Protein AF-A0A382ITK6-F1 (afdb_monomer_lite)

pLDDT: mean 79.11, std 18.31, range [26.72, 96.0]

Secondary structure (DSSP, 8-state):
----HHHHIIIIITSHHHHHHHHHHHHHHHTTTTS-TTEEEEETTS-TT---TTTEEEEEHHHHHHHHHHHHHHHHHHHHHHHSTT--HHHHHHHHHS-HHHHHHHHHHHHHHHTTS------------PPP-----HHHHHHHHHHHHHHH---HHHHHHTT--

Foldseek 3Di:
DDDDVVVCCVVPVVDPVNVLLVVLLVVLVVVQVVPDPQWDWAQQVPRSNPSDPVRTDTHGPVCRVCVVVVVVVVVVVVVVVVPDPPQDPVNVVVLVPDDPVVNVVVVVVVCVVVVPDDDPDPDDDDDDDDDDDDDDDVCVVVVVVLVVVLVPDPDVVVNVVSVPD

Structure (mmCIF, N/CA/C/O backbone):
data_AF-A0A382ITK6-F1
#
_entry.id   AF-A0A382ITK6-F1
#
loop_
_atom_site.group_PDB
_atom_site.id
_atom_site.type_symbol
_atom_site.label_atom_id
_atom_site.label_alt_id
_atom_site.label_comp_id
_atom_site.label_asym_id
_atom_site.label_entity_id
_atom_site.label_seq_id
_atom_site.pdbx_PDB_ins_code
_atom_site.Cartn_x
_atom_site.Cartn_y
_atom_site.Cartn_z
_atom_site.occupancy
_atom_site.B_iso_or_equiv
_atom_site.auth_seq_id
_atom_site.auth_comp_id
_atom_site.auth_asym_id
_atom_site.auth_atom_id
_atom_site.pdbx_PDB_model_num
ATOM 1 N N . MET A 1 1 ? 26.905 -8.222 14.485 1.00 74.38 1 MET A N 1
ATOM 2 C CA . MET A 1 1 ? 26.369 -9.425 13.810 1.00 74.38 1 MET A CA 1
ATOM 3 C C . MET A 1 1 ? 26.233 -9.120 12.322 1.00 74.38 1 MET A C 1
ATOM 5 O O . MET A 1 1 ? 25.494 -8.203 11.984 1.00 74.38 1 MET A O 1
ATOM 9 N N . SER A 1 2 ? 26.983 -9.790 11.443 1.00 83.31 2 SER A N 1
ATOM 10 C CA . SER A 1 2 ? 26.871 -9.597 9.988 1.00 83.31 2 SER A CA 1
ATOM 11 C C . SER A 1 2 ? 25.675 -10.377 9.429 1.00 83.31 2 SER A C 1
ATOM 13 O O . SER A 1 2 ? 25.319 -11.440 9.939 1.00 83.31 2 SER A O 1
ATOM 15 N N . ARG A 1 3 ? 25.021 -9.841 8.390 1.00 88.88 3 ARG A N 1
ATOM 16 C CA . ARG A 1 3 ? 23.942 -10.554 7.689 1.00 88.88 3 ARG A CA 1
ATOM 17 C C . ARG A 1 3 ? 24.534 -11.675 6.841 1.00 88.88 3 ARG A C 1
ATOM 19 O O . ARG A 1 3 ? 25.477 -11.446 6.087 1.00 88.88 3 ARG A O 1
ATOM 26 N N . ASN A 1 4 ? 23.971 -12.876 6.944 1.00 92.00 4 ASN A N 1
ATOM 27 C CA . ASN A 1 4 ? 24.377 -14.013 6.123 1.00 92.00 4 ASN A CA 1
ATOM 28 C C . ASN A 1 4 ? 23.465 -14.116 4.892 1.00 92.00 4 ASN A C 1
ATOM 30 O O . ASN A 1 4 ? 22.444 -14.806 4.911 1.00 92.00 4 ASN A O 1
ATOM 34 N N . TYR A 1 5 ? 23.862 -13.441 3.812 1.00 89.94 5 TYR A N 1
ATOM 35 C CA . TYR A 1 5 ? 23.094 -13.378 2.564 1.00 89.94 5 TYR A CA 1
ATOM 36 C C . TYR A 1 5 ? 22.829 -14.746 1.926 1.00 89.94 5 TYR A C 1
ATOM 38 O O . TYR A 1 5 ? 21.767 -14.948 1.339 1.00 89.94 5 TYR A O 1
ATOM 46 N N . LYS A 1 6 ? 23.758 -15.704 2.059 1.00 92.50 6 LYS A N 1
ATOM 47 C CA . LYS A 1 6 ? 23.580 -17.062 1.523 1.00 92.50 6 LYS A CA 1
ATOM 48 C C . LYS A 1 6 ? 22.414 -17.762 2.219 1.00 92.50 6 LYS A C 1
ATOM 50 O O . LYS A 1 6 ? 21.499 -18.248 1.557 1.00 92.50 6 LYS A O 1
ATOM 55 N N . LYS A 1 7 ? 22.392 -17.704 3.553 1.00 92.56 7 LYS A N 1
ATOM 56 C CA . LYS A 1 7 ? 21.304 -18.260 4.365 1.00 92.56 7 LYS A CA 1
ATOM 57 C C . LYS A 1 7 ? 19.970 -17.556 4.095 1.00 92.56 7 LYS A C 1
ATOM 59 O O . LYS A 1 7 ? 18.943 -18.220 3.991 1.00 92.56 7 LYS A O 1
ATOM 64 N N . GLU A 1 8 ? 19.952 -16.231 3.953 1.00 89.50 8 GLU A N 1
ATOM 65 C CA . GLU A 1 8 ? 18.730 -15.478 3.607 1.00 89.50 8 GLU A CA 1
ATOM 66 C C . GLU A 1 8 ? 18.191 -15.861 2.224 1.00 89.50 8 GLU A C 1
ATOM 68 O O . GLU A 1 8 ? 16.982 -16.019 2.031 1.00 89.50 8 GLU A O 1
ATOM 73 N N . TYR A 1 9 ? 19.085 -16.064 1.255 1.00 91.50 9 TYR A N 1
ATOM 74 C CA . TYR A 1 9 ? 18.681 -16.514 -0.063 1.00 91.50 9 TYR A CA 1
ATOM 75 C C . TYR A 1 9 ? 18.069 -17.914 -0.009 1.00 91.50 9 TYR A C 1
ATOM 77 O O . TYR A 1 9 ? 16.961 -18.106 -0.501 1.00 91.50 9 TYR A O 1
ATOM 85 N N . GLU A 1 10 ? 18.743 -18.866 0.634 1.00 92.06 10 GLU A N 1
ATOM 86 C CA . GLU A 1 10 ? 18.278 -20.249 0.780 1.00 92.06 10 GLU A CA 1
ATOM 87 C C . GLU A 1 10 ? 16.942 -20.347 1.527 1.00 92.06 10 GLU A C 1
ATOM 89 O O . GLU A 1 10 ? 16.086 -21.140 1.144 1.00 92.06 10 GLU A O 1
ATOM 94 N N . THR A 1 11 ? 16.729 -19.520 2.551 1.00 93.12 11 THR A N 1
ATOM 95 C CA . THR A 1 11 ? 15.528 -19.577 3.402 1.00 93.12 11 THR A CA 1
ATOM 96 C C . THR A 1 11 ? 14.348 -18.755 2.884 1.00 93.12 11 THR A C 1
ATOM 98 O O . THR A 1 11 ? 13.193 -19.122 3.121 1.00 93.12 11 THR A O 1
ATOM 101 N N . TYR A 1 12 ? 14.599 -17.641 2.193 1.00 91.31 12 TYR A N 1
ATOM 102 C CA . TYR A 1 12 ? 13.553 -16.715 1.762 1.00 91.31 12 TYR A CA 1
ATOM 103 C C . TYR A 1 12 ? 13.526 -16.534 0.244 1.00 91.31 12 TYR A C 1
ATOM 105 O O . TYR A 1 12 ? 12.504 -16.802 -0.382 1.00 91.31 12 TYR A O 1
ATOM 113 N N . HIS A 1 13 ? 14.620 -16.102 -0.387 1.00 89.56 13 HIS A N 1
ATOM 114 C CA . HIS A 1 13 ? 14.581 -15.710 -1.805 1.00 89.56 13 HIS A CA 1
ATOM 115 C C . HIS A 1 13 ? 14.510 -16.865 -2.810 1.00 89.56 13 HIS A C 1
ATOM 117 O O . HIS A 1 13 ? 14.047 -16.644 -3.934 1.00 89.56 13 HIS A O 1
ATOM 123 N N . SER A 1 14 ? 14.962 -18.055 -2.422 1.00 92.38 14 SER A N 1
ATOM 124 C CA . SER A 1 14 ? 14.951 -19.286 -3.216 1.00 92.38 14 SER A CA 1
ATOM 125 C C . SER A 1 14 ? 13.539 -19.863 -3.373 1.00 92.38 14 SER A C 1
ATOM 127 O O . SER A 1 14 ? 13.284 -20.568 -4.355 1.00 92.38 14 SER A O 1
ATOM 129 N N . LYS A 1 15 ? 12.624 -19.534 -2.445 1.00 95.75 15 LYS A N 1
ATOM 130 C CA . LYS A 1 15 ? 11.255 -20.056 -2.402 1.00 95.75 15 LYS A CA 1
ATOM 131 C C . LYS A 1 15 ? 10.525 -19.769 -3.721 1.00 95.75 15 LYS A C 1
ATOM 133 O O . LYS A 1 15 ? 10.563 -18.629 -4.200 1.00 95.75 15 LYS A O 1
ATOM 138 N N . PRO A 1 16 ? 9.818 -20.756 -4.299 1.00 94.75 16 PRO A N 1
ATOM 139 C CA . PRO A 1 16 ? 9.157 -20.600 -5.596 1.00 94.75 16 PRO A CA 1
ATOM 140 C C . PRO A 1 16 ? 8.135 -19.457 -5.583 1.00 94.75 16 PRO A C 1
ATOM 142 O O . PRO A 1 16 ? 8.127 -18.621 -6.482 1.00 94.75 16 PRO A O 1
ATOM 145 N N . GLU A 1 17 ? 7.362 -19.327 -4.505 1.00 93.31 17 GLU A N 1
ATOM 146 C CA . GLU A 1 17 ? 6.402 -18.234 -4.319 1.00 93.31 17 GLU A CA 1
ATOM 147 C C . GLU A 1 17 ? 7.068 -16.847 -4.35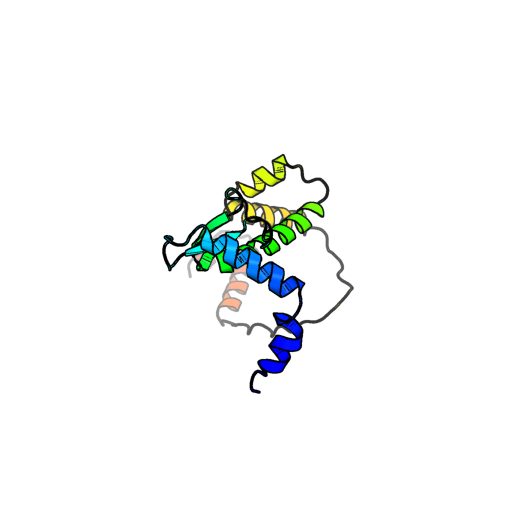4 1.00 93.31 17 GLU A C 1
ATOM 149 O O . GLU A 1 17 ? 6.557 -15.908 -4.967 1.00 93.31 17 GLU A O 1
ATOM 154 N N . GLN A 1 18 ? 8.252 -16.708 -3.750 1.00 94.88 18 GLN A N 1
ATOM 155 C CA . GLN A 1 18 ? 9.004 -15.451 -3.747 1.00 94.88 18 GLN A CA 1
ATOM 156 C C . GLN A 1 18 ? 9.549 -15.114 -5.136 1.00 94.88 18 GLN A C 1
ATOM 158 O O . GLN A 1 18 ? 9.570 -13.943 -5.526 1.00 94.88 18 GLN A O 1
ATOM 163 N N . LYS A 1 19 ? 9.948 -16.128 -5.913 1.00 94.12 19 LYS A N 1
ATOM 164 C CA . LYS A 1 19 ? 10.327 -15.955 -7.321 1.00 94.12 19 LYS A CA 1
ATOM 165 C C . LYS A 1 19 ? 9.140 -15.475 -8.156 1.00 94.12 19 LYS A C 1
ATOM 167 O O . LYS A 1 19 ? 9.293 -14.484 -8.866 1.00 94.12 19 LYS A O 1
ATOM 172 N N . ILE A 1 20 ? 7.962 -16.083 -7.996 1.00 95.44 20 ILE A N 1
ATOM 173 C CA . ILE A 1 20 ? 6.727 -15.681 -8.692 1.00 95.44 20 ILE A CA 1
ATOM 174 C C . ILE A 1 20 ? 6.348 -14.239 -8.331 1.00 95.44 20 ILE A C 1
ATOM 176 O O . ILE A 1 20 ? 6.172 -13.404 -9.216 1.00 95.44 20 ILE A O 1
ATOM 180 N N . ARG A 1 21 ? 6.315 -13.890 -7.038 1.00 95.50 21 ARG A N 1
ATOM 181 C CA . ARG A 1 21 ? 6.030 -12.515 -6.592 1.00 95.50 21 ARG A CA 1
ATOM 182 C C . ARG A 1 21 ? 7.046 -11.499 -7.111 1.00 95.50 21 ARG A C 1
ATOM 184 O O . ARG A 1 21 ? 6.679 -10.378 -7.458 1.00 95.50 21 ARG A O 1
ATOM 191 N N . ARG A 1 22 ? 8.335 -11.851 -7.155 1.00 95.12 22 ARG A N 1
ATOM 192 C CA . ARG A 1 22 ? 9.379 -10.987 -7.729 1.00 95.12 22 ARG A CA 1
ATOM 193 C C . ARG A 1 22 ? 9.164 -10.790 -9.229 1.00 95.12 22 ARG A C 1
ATOM 195 O O . ARG A 1 22 ? 9.219 -9.651 -9.682 1.00 95.12 22 ARG A O 1
ATOM 202 N N . ALA A 1 23 ? 8.887 -11.862 -9.967 1.00 95.69 23 ALA A N 1
ATOM 203 C CA . ALA A 1 23 ? 8.594 -11.797 -11.394 1.00 95.69 23 ALA A CA 1
ATOM 204 C C . ALA A 1 23 ? 7.370 -10.912 -11.671 1.00 95.69 23 ALA A C 1
ATOM 206 O O . ALA A 1 23 ? 7.442 -10.022 -12.515 1.00 95.69 23 ALA A O 1
ATOM 207 N N . ALA A 1 24 ? 6.296 -11.065 -10.894 1.00 96.00 24 ALA A N 1
ATOM 208 C CA . ALA A 1 24 ? 5.092 -10.254 -11.033 1.00 96.00 24 ALA A CA 1
ATOM 209 C C . ALA A 1 24 ? 5.347 -8.762 -10.744 1.00 96.00 24 ALA A C 1
ATOM 211 O O . ALA A 1 24 ? 4.947 -7.914 -11.540 1.00 96.00 24 ALA A O 1
ATOM 212 N N . ARG A 1 25 ? 6.105 -8.418 -9.690 1.00 95.06 25 ARG A N 1
ATOM 213 C CA . ARG A 1 25 ? 6.512 -7.019 -9.436 1.00 95.06 25 ARG A CA 1
ATOM 214 C C . ARG A 1 25 ? 7.382 -6.446 -10.554 1.00 95.06 25 ARG A C 1
ATOM 216 O O . ARG A 1 25 ? 7.220 -5.283 -10.916 1.00 95.06 25 ARG A O 1
ATOM 223 N N . ASN A 1 26 ? 8.296 -7.241 -11.106 1.00 94.94 26 ASN A N 1
ATOM 224 C CA . ASN A 1 26 ? 9.132 -6.813 -12.225 1.00 94.94 26 ASN A CA 1
ATOM 225 C C . ASN A 1 26 ? 8.295 -6.591 -13.490 1.00 94.94 26 ASN A C 1
ATOM 227 O O . ASN A 1 26 ? 8.500 -5.596 -14.178 1.00 94.94 26 ASN A O 1
ATOM 231 N N . ALA A 1 27 ? 7.308 -7.451 -13.753 1.00 95.38 27 ALA A N 1
ATOM 232 C CA . ALA A 1 27 ? 6.358 -7.269 -14.845 1.00 95.38 27 ALA A CA 1
ATOM 233 C C . ALA A 1 27 ? 5.521 -5.991 -14.669 1.00 95.38 27 ALA A C 1
ATOM 235 O O . ALA A 1 27 ? 5.322 -5.261 -15.635 1.00 95.38 27 ALA A O 1
ATOM 236 N N . ALA A 1 28 ? 5.085 -5.672 -13.444 1.00 94.69 28 ALA A N 1
ATOM 237 C CA . ALA A 1 28 ? 4.402 -4.412 -13.145 1.00 94.69 28 ALA A CA 1
ATOM 238 C C . ALA A 1 28 ? 5.296 -3.197 -13.439 1.00 94.69 28 ALA A C 1
ATOM 240 O O . ALA A 1 28 ? 4.882 -2.289 -14.153 1.00 94.69 28 ALA A O 1
ATOM 241 N N . ARG A 1 29 ? 6.546 -3.204 -12.953 1.00 93.62 29 ARG A N 1
ATOM 242 C CA . ARG A 1 29 ? 7.533 -2.139 -13.216 1.00 93.62 29 ARG A CA 1
ATOM 243 C C . ARG A 1 29 ? 7.847 -1.982 -14.698 1.00 93.62 29 ARG A C 1
ATOM 245 O O . ARG A 1 29 ? 7.962 -0.864 -15.180 1.00 93.62 29 ARG A O 1
ATOM 252 N N . ALA A 1 30 ? 7.908 -3.087 -15.435 1.00 94.19 30 ALA A N 1
ATOM 253 C CA . ALA A 1 30 ? 8.139 -3.073 -16.872 1.00 94.19 30 ALA A CA 1
ATOM 254 C C . ALA A 1 30 ? 7.015 -2.387 -17.673 1.00 94.19 30 ALA A C 1
ATOM 256 O O . ALA A 1 30 ? 7.262 -1.986 -18.807 1.00 94.19 30 ALA A O 1
ATOM 257 N N . LYS A 1 31 ? 5.806 -2.225 -17.113 1.00 92.50 31 LYS A N 1
ATOM 258 C CA . LYS A 1 31 ? 4.725 -1.435 -17.735 1.00 92.50 31 LYS A CA 1
ATOM 259 C C . LYS A 1 31 ? 4.926 0.078 -17.589 1.00 92.50 31 LYS A C 1
ATOM 261 O O . LYS A 1 31 ? 4.273 0.833 -18.297 1.00 92.50 31 LYS A O 1
ATOM 266 N N . PHE A 1 32 ? 5.814 0.506 -16.692 1.00 91.31 32 PHE A N 1
ATOM 267 C CA . PHE A 1 32 ? 6.085 1.904 -16.352 1.00 91.31 32 PHE A CA 1
ATOM 268 C C . PHE A 1 32 ? 7.570 2.250 -16.544 1.00 91.31 32 PHE A C 1
ATOM 270 O O . PHE A 1 32 ? 8.150 2.962 -15.731 1.00 91.31 32 PHE A O 1
ATOM 277 N N . LYS A 1 33 ? 8.207 1.713 -17.594 1.00 87.88 33 LYS A N 1
ATOM 278 C CA . LYS A 1 33 ? 9.645 1.916 -17.859 1.00 87.88 33 LYS A CA 1
ATOM 279 C C . LYS A 1 33 ? 10.028 3.388 -18.008 1.00 87.88 33 LYS A C 1
ATOM 281 O O . LYS A 1 33 ? 11.086 3.770 -17.529 1.00 87.88 33 LYS A O 1
ATOM 286 N N . ASP A 1 34 ? 9.144 4.185 -18.603 1.00 89.81 34 ASP A N 1
ATOM 287 C CA . ASP A 1 34 ? 9.376 5.609 -18.884 1.00 89.81 34 ASP A CA 1
ATOM 288 C C . ASP A 1 34 ? 8.888 6.526 -17.751 1.00 89.81 34 ASP A C 1
ATOM 290 O O . ASP A 1 34 ? 8.750 7.737 -17.919 1.00 89.81 34 ASP A O 1
ATOM 294 N N . ALA A 1 35 ? 8.549 5.953 -16.594 1.00 86.44 35 ALA A N 1
ATOM 295 C CA . ALA A 1 35 ? 8.039 6.717 -15.472 1.00 86.44 35 ALA A CA 1
ATOM 296 C C . ALA A 1 35 ? 9.148 7.447 -14.704 1.00 86.44 35 ALA A C 1
ATOM 298 O O . ALA A 1 35 ? 10.309 7.046 -14.700 1.00 86.44 35 ALA A O 1
ATOM 299 N N . ASP A 1 36 ? 8.745 8.507 -14.002 1.00 89.25 36 ASP A N 1
ATOM 300 C CA . ASP A 1 36 ? 9.607 9.286 -13.113 1.00 89.25 36 ASP A CA 1
ATOM 301 C C . ASP A 1 36 ? 10.346 8.376 -12.105 1.00 89.25 36 ASP A C 1
ATOM 303 O O . ASP A 1 36 ? 9.680 7.668 -11.339 1.00 89.25 36 ASP A O 1
ATOM 307 N N . PRO A 1 37 ? 11.693 8.420 -12.049 1.00 87.88 37 PRO A N 1
ATOM 308 C CA . PRO A 1 37 ? 12.500 7.637 -11.110 1.00 87.88 37 PRO A CA 1
ATOM 309 C C . PRO A 1 37 ? 12.143 7.847 -9.633 1.00 87.88 37 PRO A C 1
ATOM 311 O O . PRO A 1 37 ? 12.434 6.989 -8.800 1.00 87.88 37 PRO A O 1
ATOM 314 N N . ASN A 1 38 ? 11.516 8.977 -9.290 1.00 90.44 38 ASN A N 1
ATOM 315 C CA . ASN A 1 38 ? 11.117 9.302 -7.918 1.00 90.44 38 ASN A CA 1
ATOM 316 C C . ASN A 1 38 ? 9.772 8.680 -7.504 1.00 90.44 38 ASN A C 1
ATOM 318 O O . ASN A 1 38 ? 9.332 8.839 -6.356 1.00 90.44 38 ASN A O 1
ATOM 322 N N . LYS A 1 39 ? 9.089 7.993 -8.427 1.00 92.81 39 LYS A N 1
ATOM 323 C CA . LYS A 1 39 ? 7.791 7.361 -8.191 1.00 92.81 39 LYS A CA 1
ATOM 324 C C . LYS A 1 39 ? 7.918 5.844 -8.171 1.00 92.81 39 LYS A C 1
ATOM 326 O O . LYS A 1 39 ? 8.634 5.235 -8.957 1.00 92.81 39 LYS A O 1
ATOM 331 N N . ASP A 1 40 ? 7.149 5.230 -7.283 1.00 93.38 40 ASP A N 1
ATOM 332 C CA . ASP A 1 40 ? 7.029 3.785 -7.182 1.00 93.38 40 ASP A CA 1
ATOM 333 C C . ASP A 1 40 ? 5.757 3.302 -7.886 1.00 93.38 40 ASP A C 1
ATOM 335 O O . ASP A 1 40 ? 4.712 3.961 -7.868 1.00 93.38 40 ASP A O 1
ATOM 339 N N . VAL A 1 41 ? 5.829 2.091 -8.442 1.00 93.88 41 VAL A N 1
ATOM 340 C CA . VAL A 1 41 ? 4.642 1.343 -8.869 1.00 93.88 41 VAL A CA 1
ATOM 341 C C . VAL A 1 41 ? 3.934 0.800 -7.630 1.00 93.88 41 VAL A C 1
ATOM 343 O O . VAL A 1 41 ? 4.499 -0.005 -6.887 1.00 93.88 41 VAL A O 1
ATOM 346 N N . HIS A 1 42 ? 2.700 1.248 -7.426 1.00 94.94 42 HIS A N 1
ATOM 347 C CA . HIS A 1 42 ? 1.844 0.909 -6.300 1.00 94.94 42 HIS A CA 1
ATOM 348 C C . HIS A 1 42 ? 0.691 -0.003 -6.738 1.00 94.94 42 HIS A C 1
ATOM 350 O O . HIS A 1 42 ? -0.027 0.308 -7.693 1.00 94.94 42 HIS A O 1
ATOM 356 N N . HIS A 1 43 ? 0.503 -1.103 -6.008 1.00 94.81 43 HIS A N 1
ATOM 357 C CA . HIS A 1 43 ? -0.622 -2.031 -6.142 1.00 94.81 43 HIS A CA 1
ATOM 358 C C . HIS A 1 43 ? -1.714 -1.649 -5.138 1.00 94.81 43 HIS A C 1
ATOM 360 O O . HIS A 1 43 ? -1.529 -1.843 -3.937 1.00 94.81 43 HIS A O 1
ATOM 366 N N . LYS A 1 44 ? -2.858 -1.138 -5.613 1.00 91.69 44 LYS A N 1
ATOM 367 C CA . LYS A 1 44 ? -3.951 -0.656 -4.742 1.00 91.69 44 LYS A CA 1
ATOM 368 C C . LYS A 1 44 ? -4.550 -1.756 -3.864 1.00 91.69 44 LYS A C 1
ATOM 370 O O . LYS A 1 44 ? -5.051 -1.484 -2.776 1.00 91.69 44 LYS A O 1
ATOM 375 N N . ASP A 1 45 ? -4.511 -3.003 -4.313 1.00 91.50 45 ASP A N 1
ATOM 376 C CA . ASP A 1 45 ? -5.000 -4.167 -3.571 1.00 91.50 45 ASP A CA 1
ATOM 377 C C . ASP A 1 45 ? -3.936 -4.835 -2.680 1.00 91.50 45 ASP A C 1
ATOM 379 O O . ASP A 1 45 ? -4.249 -5.787 -1.968 1.00 91.50 45 ASP A O 1
ATOM 383 N N . ASN A 1 46 ? -2.696 -4.329 -2.680 1.00 89.75 46 ASN A N 1
ATOM 384 C CA . ASN A 1 46 ? -1.542 -4.916 -1.993 1.00 89.75 46 ASN A CA 1
ATOM 385 C C . ASN A 1 46 ? -1.209 -6.357 -2.448 1.00 89.75 46 ASN A C 1
ATOM 387 O O . ASN A 1 46 ? -0.533 -7.108 -1.739 1.00 89.75 46 ASN A O 1
ATOM 391 N N . ASN A 1 47 ? -1.661 -6.756 -3.643 1.00 93.00 47 ASN A N 1
ATOM 392 C CA . ASN A 1 47 ? -1.342 -8.047 -4.234 1.00 93.00 47 ASN A CA 1
ATOM 393 C C . ASN A 1 47 ? -0.357 -7.879 -5.402 1.00 93.00 47 ASN A C 1
ATOM 395 O O . ASN A 1 47 ? -0.756 -7.460 -6.489 1.00 93.00 47 ASN A O 1
ATOM 399 N N . PRO A 1 48 ? 0.915 -8.294 -5.254 1.00 93.00 48 PRO A N 1
ATOM 400 C CA . PRO A 1 48 ? 1.901 -8.168 -6.325 1.00 93.00 48 PRO A CA 1
ATOM 401 C C . PRO A 1 48 ? 1.589 -9.018 -7.565 1.00 93.00 48 PRO A C 1
ATOM 403 O O . PRO A 1 48 ? 2.240 -8.826 -8.588 1.00 93.00 48 PRO A O 1
ATOM 406 N N . LEU A 1 49 ? 0.661 -9.979 -7.473 1.00 94.94 49 LEU A N 1
ATOM 407 C CA . LEU A 1 49 ? 0.238 -10.825 -8.591 1.00 94.94 49 LEU A CA 1
ATOM 408 C C . LEU A 1 49 ? -0.830 -10.153 -9.465 1.00 94.94 49 LEU A C 1
ATOM 410 O O . LEU A 1 49 ? -0.970 -10.518 -10.630 1.00 94.94 49 LEU A O 1
ATOM 414 N N . ASN A 1 50 ? -1.555 -9.164 -8.932 1.00 95.44 50 ASN A N 1
ATOM 415 C CA . ASN A 1 50 ? -2.576 -8.438 -9.676 1.00 95.44 50 ASN A CA 1
ATOM 416 C C . ASN A 1 50 ? -1.959 -7.245 -10.417 1.00 95.44 50 ASN A C 1
ATOM 418 O O . ASN A 1 50 ? -1.850 -6.135 -9.894 1.00 95.44 50 ASN A O 1
ATOM 422 N N . ASN A 1 51 ? -1.563 -7.478 -11.664 1.00 95.19 51 ASN A N 1
ATOM 423 C CA . ASN A 1 51 ? -0.894 -6.481 -12.495 1.00 95.19 51 ASN A CA 1
ATOM 424 C C . ASN A 1 51 ? -1.836 -5.745 -13.459 1.00 95.19 51 ASN A C 1
ATOM 426 O O . ASN A 1 51 ? -1.371 -5.226 -14.481 1.00 95.19 51 ASN A O 1
ATOM 430 N N . ASP A 1 52 ? -3.135 -5.695 -13.178 1.00 95.00 52 ASP A N 1
ATOM 431 C CA . ASP A 1 52 ? -4.091 -4.976 -14.015 1.00 95.00 52 ASP A CA 1
ATOM 432 C C . ASP A 1 52 ? -3.803 -3.473 -14.030 1.00 95.00 52 ASP A C 1
ATOM 434 O O . ASP A 1 52 ? -3.475 -2.872 -13.006 1.00 95.00 52 ASP A O 1
ATOM 438 N N . LYS A 1 53 ? -3.952 -2.830 -15.197 1.00 91.81 53 LYS A N 1
ATOM 439 C CA . LYS A 1 53 ? -3.663 -1.389 -15.349 1.00 91.81 53 LYS A CA 1
ATOM 440 C C . LYS A 1 53 ? -4.484 -0.527 -14.383 1.00 91.81 53 LYS A C 1
ATOM 442 O O . LYS A 1 53 ? -3.985 0.479 -13.902 1.00 91.81 53 LYS A O 1
ATOM 447 N N . ASN A 1 54 ? -5.705 -0.955 -14.061 1.00 94.75 54 ASN A N 1
ATOM 448 C CA . ASN A 1 54 ? -6.593 -0.255 -13.132 1.00 94.75 54 ASN A CA 1
ATOM 449 C C . ASN A 1 54 ? -6.144 -0.391 -11.663 1.00 94.75 54 ASN A C 1
ATOM 451 O O . ASN A 1 54 ? -6.411 0.503 -10.851 1.00 94.75 54 ASN A O 1
ATOM 455 N N . ASN A 1 55 ? -5.456 -1.489 -11.324 1.00 94.94 55 ASN A N 1
ATOM 456 C CA . ASN A 1 55 ? -4.928 -1.758 -9.985 1.00 94.94 55 ASN A CA 1
ATOM 457 C C . ASN A 1 55 ? -3.573 -1.077 -9.740 1.00 94.94 55 ASN A C 1
ATOM 459 O O . ASN A 1 55 ? -3.251 -0.718 -8.608 1.00 94.94 55 ASN A O 1
ATOM 463 N N . LEU A 1 56 ? -2.788 -0.877 -10.800 1.00 94.06 56 LEU A N 1
ATOM 464 C CA . LEU A 1 56 ? -1.485 -0.229 -10.722 1.00 94.06 56 LEU A CA 1
ATOM 465 C C . LEU A 1 56 ? -1.610 1.297 -10.750 1.00 94.06 56 LEU A C 1
ATOM 467 O O . LEU A 1 56 ? -2.463 1.872 -11.423 1.00 94.06 56 LEU A O 1
ATOM 471 N N . SER A 1 57 ? -0.731 1.971 -10.020 1.00 94.06 57 SER A N 1
ATOM 472 C CA . SER A 1 57 ? -0.620 3.430 -10.039 1.00 94.06 57 SER A CA 1
ATOM 473 C C 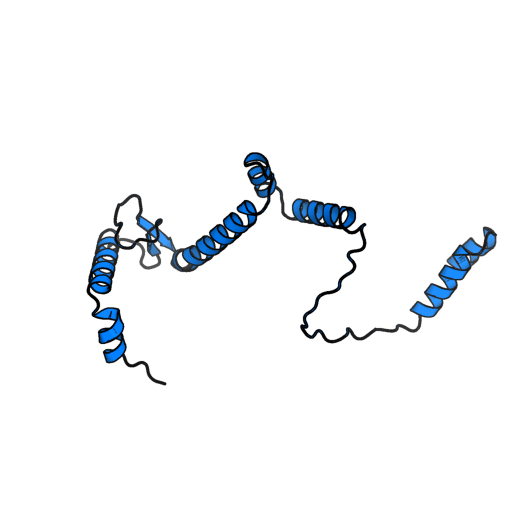. SER A 1 57 ? 0.817 3.866 -9.783 1.00 94.06 57 SER A C 1
ATOM 475 O O . SER A 1 57 ? 1.577 3.152 -9.133 1.00 94.06 57 SER A O 1
ATOM 477 N N . LEU A 1 58 ? 1.197 5.029 -10.307 1.00 94.44 58 LEU A N 1
ATOM 478 C CA . LEU A 1 58 ? 2.475 5.670 -10.005 1.00 94.44 58 LEU A CA 1
ATOM 479 C C . LEU A 1 58 ? 2.268 6.652 -8.866 1.00 94.44 58 LEU A C 1
ATOM 481 O O . LEU A 1 58 ? 1.536 7.631 -9.012 1.00 94.44 58 LEU A O 1
ATOM 485 N N . VAL A 1 59 ? 2.911 6.388 -7.737 1.00 94.38 59 VAL A N 1
ATOM 486 C CA . VAL A 1 59 ? 2.750 7.197 -6.531 1.00 94.38 59 VAL A CA 1
ATOM 487 C C . VAL A 1 59 ? 4.118 7.541 -5.954 1.00 94.38 59 VAL A C 1
ATOM 489 O O . VAL A 1 59 ? 5.114 6.888 -6.252 1.00 94.38 59 VAL A O 1
ATOM 492 N N . THR A 1 60 ? 4.201 8.590 -5.139 1.00 95.06 60 THR A N 1
ATOM 493 C CA . THR A 1 60 ? 5.448 8.932 -4.450 1.00 95.06 60 THR A CA 1
ATOM 494 C C . THR A 1 60 ? 5.881 7.804 -3.517 1.00 95.06 60 THR A C 1
ATOM 496 O O . THR A 1 60 ? 5.060 7.141 -2.873 1.00 95.06 60 THR A O 1
ATOM 499 N N . GLN A 1 61 ? 7.194 7.627 -3.390 1.00 91.94 61 GLN A N 1
ATOM 500 C CA . GLN A 1 61 ? 7.777 6.641 -2.484 1.00 91.94 61 GLN A CA 1
ATOM 501 C C . GLN A 1 61 ? 7.276 6.809 -1.036 1.00 91.94 61 GLN A C 1
ATOM 503 O O . GLN A 1 61 ? 6.999 5.823 -0.350 1.00 91.94 61 GLN A O 1
ATOM 508 N N . HIS A 1 62 ? 7.129 8.055 -0.571 1.00 94.06 62 HIS A N 1
ATOM 509 C CA . HIS A 1 62 ? 6.624 8.353 0.770 1.00 94.06 62 HIS A CA 1
ATOM 510 C C . HIS A 1 62 ? 5.225 7.765 0.996 1.00 94.06 62 HIS A C 1
ATOM 512 O O . HIS A 1 62 ? 4.994 7.080 1.993 1.00 94.06 62 HIS A O 1
ATOM 518 N N . TYR A 1 63 ? 4.300 7.979 0.059 1.00 94.75 63 TYR A N 1
ATOM 519 C CA . TYR A 1 63 ? 2.957 7.425 0.176 1.00 94.75 63 TYR A CA 1
ATOM 520 C C . TYR A 1 63 ? 2.971 5.897 0.086 1.00 94.75 63 TYR A C 1
ATOM 522 O O . TYR A 1 63 ? 2.375 5.257 0.944 1.00 94.75 63 TYR A O 1
ATOM 530 N N . ASN A 1 64 ? 3.704 5.301 -0.862 1.00 92.88 64 ASN A N 1
ATOM 531 C CA . ASN A 1 64 ? 3.757 3.842 -1.030 1.00 92.88 64 ASN A CA 1
ATOM 532 C C . ASN A 1 64 ? 4.283 3.119 0.229 1.00 92.88 64 ASN A C 1
ATOM 534 O O . ASN A 1 64 ? 3.804 2.052 0.598 1.00 92.88 64 ASN A O 1
ATOM 538 N N . ARG A 1 65 ? 5.233 3.729 0.951 1.00 92.19 65 ARG A N 1
ATOM 539 C CA . ARG A 1 65 ? 5.737 3.210 2.236 1.00 92.19 65 ARG A CA 1
ATOM 540 C C . ARG A 1 65 ? 4.785 3.454 3.409 1.00 92.19 65 ARG A C 1
ATOM 542 O O . ARG A 1 65 ? 4.928 2.785 4.434 1.00 92.19 65 ARG A O 1
ATOM 549 N N . ARG A 1 66 ? 3.884 4.437 3.312 1.00 94.75 66 ARG A N 1
ATOM 550 C CA . ARG A 1 66 ? 2.942 4.830 4.374 1.00 94.75 66 ARG A CA 1
ATOM 551 C C . ARG A 1 66 ? 1.585 4.139 4.251 1.00 94.75 66 ARG A C 1
ATOM 553 O O . ARG A 1 66 ? 1.003 3.809 5.278 1.00 94.75 66 ARG A O 1
ATOM 560 N N . GLU A 1 67 ? 1.118 3.891 3.031 1.00 90.81 67 GLU A N 1
ATOM 561 C CA . GLU A 1 67 ? -0.189 3.296 2.723 1.00 90.81 67 GLU A CA 1
ATOM 562 C C . GLU A 1 67 ? -0.474 2.001 3.503 1.00 90.81 67 GLU A C 1
ATOM 564 O O . GLU A 1 67 ? -1.551 1.929 4.098 1.00 90.81 67 GLU A O 1
ATOM 569 N N . PRO A 1 68 ? 0.478 1.055 3.660 1.00 90.75 68 PRO A N 1
ATOM 570 C CA . PRO A 1 68 ? 0.219 -0.150 4.441 1.00 90.75 68 PRO A CA 1
ATOM 571 C C . PRO A 1 68 ? -0.140 0.142 5.901 1.00 90.75 68 PRO A C 1
ATOM 573 O O . PRO A 1 68 ? -1.013 -0.517 6.453 1.00 90.75 68 PRO A O 1
ATOM 576 N N . ARG A 1 69 ? 0.483 1.155 6.525 1.00 91.38 69 ARG A N 1
ATOM 577 C CA . ARG A 1 69 ? 0.182 1.536 7.919 1.00 91.38 69 ARG A CA 1
ATOM 578 C C . ARG A 1 69 ? -1.199 2.169 8.032 1.00 91.38 69 ARG A C 1
ATOM 580 O O . ARG A 1 69 ? -1.994 1.735 8.853 1.00 91.38 69 ARG A O 1
ATOM 587 N N . LEU A 1 70 ? -1.500 3.117 7.143 1.00 90.25 70 LEU A N 1
ATOM 588 C CA . LEU A 1 70 ? -2.808 3.780 7.076 1.00 90.25 70 LEU A CA 1
ATOM 589 C C . LEU A 1 70 ? -3.947 2.768 6.900 1.00 90.25 70 LEU A C 1
ATOM 591 O O . LEU A 1 70 ? -5.030 2.931 7.456 1.00 90.25 70 LEU A O 1
ATOM 595 N N . ARG A 1 71 ? -3.704 1.702 6.131 1.00 86.25 71 ARG A N 1
ATOM 596 C CA . ARG A 1 71 ? -4.669 0.623 5.935 1.00 86.25 71 ARG A CA 1
ATOM 597 C C . ARG A 1 71 ? -4.905 -0.184 7.209 1.00 86.25 71 ARG A C 1
ATOM 599 O O . ARG A 1 71 ? -6.059 -0.491 7.501 1.00 86.25 71 ARG A O 1
ATOM 606 N N . GLU A 1 72 ? -3.852 -0.551 7.936 1.00 88.69 72 GLU A N 1
ATOM 607 C CA . GLU A 1 72 ? -4.006 -1.255 9.216 1.00 88.69 72 GLU A CA 1
ATOM 608 C C . GLU A 1 72 ? -4.730 -0.375 10.245 1.00 88.69 72 GLU A C 1
ATOM 610 O O . GLU A 1 72 ? -5.721 -0.815 10.823 1.00 88.69 72 GLU A O 1
ATOM 615 N N . GLU A 1 73 ? -4.362 0.904 10.355 1.00 87.94 73 GLU A N 1
ATOM 616 C CA . GLU A 1 73 ? -5.055 1.876 11.214 1.00 87.94 73 GLU A CA 1
ATOM 617 C C . GLU A 1 73 ? -6.549 1.993 10.859 1.00 87.94 73 GLU A C 1
ATOM 619 O O . GLU A 1 73 ? -7.419 1.949 11.730 1.00 87.94 73 GLU A O 1
ATOM 624 N N . ALA A 1 74 ? -6.887 2.066 9.567 1.00 85.31 74 ALA A N 1
ATOM 625 C CA . ALA A 1 74 ? -8.278 2.116 9.119 1.00 85.31 74 ALA A CA 1
ATOM 626 C C . ALA A 1 74 ? -9.059 0.829 9.447 1.00 85.31 74 ALA A C 1
ATOM 628 O O . ALA A 1 74 ? -10.251 0.890 9.773 1.00 85.31 74 ALA A O 1
ATOM 629 N N . LYS A 1 75 ? -8.414 -0.346 9.377 1.00 85.75 75 LYS A N 1
ATOM 630 C CA . LYS A 1 75 ? -9.024 -1.618 9.800 1.00 85.75 75 LYS A CA 1
ATOM 631 C C . LYS A 1 75 ? -9.294 -1.621 11.301 1.00 85.75 75 LYS A C 1
ATOM 633 O O . LYS A 1 75 ? -10.371 -2.066 11.703 1.00 85.75 75 LYS A O 1
ATOM 638 N N . ASP A 1 76 ? -8.370 -1.103 12.104 1.00 85.56 76 ASP A N 1
ATOM 639 C CA . ASP A 1 76 ? -8.528 -1.005 13.554 1.00 85.56 76 ASP A CA 1
ATOM 640 C C . ASP A 1 76 ? -9.692 -0.085 13.924 1.00 85.56 76 ASP A C 1
ATOM 642 O O . ASP A 1 76 ? -10.577 -0.490 14.679 1.00 85.56 76 ASP A O 1
ATOM 646 N N . VAL A 1 77 ? -9.789 1.094 13.301 1.00 84.00 77 VAL A N 1
ATOM 647 C CA . VAL A 1 77 ? -10.934 2.004 13.479 1.00 84.00 77 VAL A CA 1
ATOM 648 C C . VAL A 1 77 ? -12.246 1.320 13.092 1.00 84.00 77 VAL A C 1
ATOM 650 O O . VAL A 1 77 ? -13.213 1.351 13.854 1.00 84.00 77 VAL A O 1
ATOM 653 N N . LYS A 1 78 ? -12.295 0.629 11.946 1.00 84.38 78 LYS A N 1
ATOM 654 C CA . LYS A 1 78 ? -13.495 -0.106 11.514 1.00 84.38 78 LYS A CA 1
ATOM 655 C C . LYS A 1 78 ? -13.883 -1.210 12.504 1.00 84.38 78 LYS A C 1
ATOM 657 O O . LYS A 1 78 ? -15.068 -1.399 12.782 1.00 84.38 78 LYS A O 1
ATOM 662 N N . LYS A 1 79 ? -12.899 -1.925 13.053 1.00 86.94 79 LYS A N 1
ATOM 663 C CA . LYS A 1 79 ? -13.103 -2.949 14.084 1.00 86.94 79 LYS A CA 1
ATOM 664 C C . LYS A 1 79 ? -13.665 -2.335 15.365 1.00 86.94 79 LYS A C 1
ATOM 666 O O . LYS A 1 79 ? -14.600 -2.896 15.929 1.00 86.94 79 LYS A O 1
ATOM 671 N N . LEU A 1 80 ? -13.153 -1.185 15.801 1.00 84.88 80 LEU A N 1
ATOM 672 C CA . LEU A 1 80 ? -13.681 -0.453 16.955 1.00 84.88 80 LEU A CA 1
ATOM 673 C C . LEU A 1 80 ? -15.125 0.002 16.719 1.00 84.88 80 LEU A C 1
ATOM 675 O O . LEU A 1 80 ? -15.987 -0.293 17.541 1.00 84.88 80 LEU A O 1
ATOM 679 N N . LEU A 1 81 ? -15.417 0.605 15.563 1.00 82.19 81 LEU A N 1
ATOM 680 C CA . LEU A 1 81 ? -16.772 1.024 15.190 1.00 82.19 81 LEU A CA 1
ATOM 681 C C . LEU A 1 81 ? -17.762 -0.147 15.182 1.00 82.19 81 LEU A C 1
ATOM 683 O O . LEU A 1 81 ? -18.878 -0.002 15.665 1.00 82.19 81 LEU A O 1
ATOM 687 N N . SER A 1 82 ? -17.353 -1.327 14.703 1.00 80.94 82 SER A N 1
ATOM 688 C CA . SER A 1 82 ? -18.222 -2.515 14.696 1.00 80.94 82 SER A CA 1
ATOM 689 C C . SER A 1 82 ? -18.590 -3.036 16.092 1.00 80.94 82 SER A C 1
ATOM 691 O O . SER A 1 82 ? -19.589 -3.735 16.239 1.00 80.94 82 SER A O 1
ATOM 693 N N . LYS A 1 83 ? -17.802 -2.696 17.121 1.00 85.88 83 LYS A N 1
ATOM 694 C CA . LYS A 1 83 ? -18.096 -3.045 18.519 1.00 85.88 83 LYS A CA 1
ATOM 695 C C . LYS A 1 83 ? -19.083 -2.076 19.168 1.00 85.88 83 LYS A C 1
ATOM 697 O O . LYS A 1 83 ? -19.703 -2.436 20.168 1.00 85.88 83 LYS A O 1
ATOM 702 N N . VAL A 1 84 ? -19.235 -0.868 18.621 1.00 82.56 84 VAL A N 1
ATOM 703 C CA . VAL A 1 84 ? -20.199 0.120 19.111 1.00 82.56 84 VAL A CA 1
ATOM 704 C C . VAL A 1 84 ? -21.595 -0.305 18.659 1.00 82.56 84 VAL A C 1
ATOM 706 O O . VAL A 1 84 ? -21.973 -0.161 17.496 1.00 82.56 84 VAL A O 1
ATOM 709 N N . LYS A 1 85 ? -22.368 -0.877 19.584 1.00 81.00 85 LYS A N 1
ATOM 710 C CA . LYS A 1 85 ? -23.751 -1.292 19.324 1.00 81.00 85 LYS A CA 1
ATOM 711 C C . LYS A 1 85 ? -24.634 -0.059 19.096 1.00 81.00 85 LYS A C 1
ATOM 713 O O . LYS A 1 85 ? -24.529 0.916 19.829 1.00 81.00 85 LYS A O 1
ATOM 718 N N . GLY A 1 86 ? -25.522 -0.123 18.102 1.00 81.19 86 GLY A N 1
ATOM 719 C CA . GLY A 1 86 ? -26.541 0.909 17.856 1.00 81.19 86 GLY A CA 1
ATOM 720 C C . GLY A 1 86 ? -26.104 2.099 16.995 1.00 81.19 86 GLY A C 1
ATOM 721 O O . GLY A 1 86 ? -26.923 2.975 16.736 1.00 81.19 86 GLY A O 1
ATOM 722 N N . LEU A 1 87 ? -24.859 2.135 16.504 1.00 81.44 87 LEU A N 1
ATOM 723 C CA . LEU A 1 87 ? -24.408 3.200 15.607 1.00 81.44 87 LEU A CA 1
ATOM 724 C C . LEU A 1 87 ? -24.939 2.968 14.180 1.00 81.44 87 LEU A C 1
ATOM 726 O O . LEU A 1 87 ? -24.587 1.986 13.521 1.00 81.44 87 LEU A O 1
ATOM 730 N N . SER A 1 88 ? -25.779 3.873 13.677 1.00 86.06 88 SER A N 1
ATOM 731 C CA . SER A 1 88 ? -26.238 3.819 12.283 1.00 86.06 88 SER A CA 1
ATOM 732 C C . SER A 1 88 ? -25.140 4.279 11.312 1.00 86.06 88 SER A C 1
ATOM 734 O O . SER A 1 88 ? -24.274 5.090 11.647 1.00 86.06 88 SER A O 1
ATOM 736 N N . LYS A 1 89 ? -25.193 3.807 10.057 1.00 80.62 89 LYS A N 1
ATOM 737 C CA . LYS A 1 89 ? -24.242 4.225 9.006 1.00 80.62 89 LYS A CA 1
ATOM 738 C C . LYS A 1 89 ? -24.265 5.742 8.780 1.00 80.62 89 LYS A C 1
ATOM 740 O O . LYS A 1 89 ? -23.219 6.336 8.550 1.00 80.62 89 LYS A O 1
ATOM 745 N N . GLN A 1 90 ? -25.443 6.359 8.878 1.00 84.75 90 GLN A N 1
ATOM 746 C CA . GLN A 1 90 ? -25.617 7.804 8.721 1.00 84.75 90 GLN A CA 1
ATOM 747 C C . GLN A 1 90 ? -24.956 8.580 9.869 1.00 84.75 90 GLN A C 1
ATOM 749 O O . GLN A 1 90 ? -24.248 9.548 9.613 1.00 84.75 90 GLN A O 1
ATOM 754 N N . GLN A 1 91 ? -25.095 8.113 11.115 1.00 83.69 91 GLN A N 1
ATOM 755 C CA . GLN A 1 91 ? -24.419 8.716 12.271 1.00 83.69 91 GLN A CA 1
ATOM 756 C C . GLN A 1 91 ? -22.893 8.616 12.167 1.00 83.69 91 GLN A C 1
ATOM 758 O O . GLN A 1 91 ? -22.202 9.584 12.466 1.00 83.69 91 GLN A O 1
ATOM 763 N N . ALA A 1 92 ? -22.354 7.488 11.692 1.00 80.69 92 ALA A N 1
ATOM 764 C CA . ALA A 1 92 ? -20.911 7.341 11.483 1.00 80.69 92 ALA A CA 1
ATOM 765 C C . ALA A 1 92 ? -20.370 8.328 10.431 1.00 80.69 92 ALA A C 1
ATOM 767 O O . ALA A 1 92 ? -19.312 8.925 10.628 1.00 80.69 92 ALA A O 1
ATOM 768 N N . VAL A 1 93 ? -21.113 8.530 9.336 1.00 84.25 93 VAL A N 1
ATOM 769 C CA . VAL A 1 93 ? -20.759 9.514 8.301 1.00 84.25 93 VAL A CA 1
ATOM 770 C C . VAL A 1 93 ? -20.806 10.932 8.869 1.00 84.25 93 VAL A C 1
ATOM 772 O O . VAL A 1 93 ? -19.847 11.677 8.689 1.00 84.25 93 VAL A O 1
ATOM 775 N N . LEU A 1 94 ? -21.853 11.286 9.617 1.00 88.00 94 LEU A N 1
ATOM 776 C CA . LEU A 1 94 ? -21.958 12.601 10.253 1.00 88.00 94 LEU A CA 1
ATOM 777 C C . LEU A 1 94 ? -20.797 12.863 11.220 1.00 88.00 94 LEU A C 1
ATOM 779 O O . LEU A 1 94 ? -20.144 13.894 11.111 1.00 88.00 94 LEU A O 1
ATOM 783 N N . LEU A 1 95 ? -20.472 11.911 12.100 1.00 82.62 95 LEU A N 1
ATOM 784 C CA . LEU A 1 95 ? -19.346 12.038 13.034 1.00 82.62 95 LEU A CA 1
ATOM 785 C C . LEU A 1 95 ? -18.004 12.229 12.313 1.00 82.62 95 LEU A C 1
ATOM 787 O O . LEU A 1 95 ? -17.153 12.963 12.803 1.00 82.62 95 LEU A O 1
ATOM 791 N N . SER A 1 96 ? -17.825 11.617 11.138 1.00 81.69 96 SER A N 1
ATOM 792 C CA . SER A 1 96 ? -16.609 11.784 10.330 1.00 81.69 96 SER A CA 1
ATOM 793 C C . SER A 1 96 ? -16.494 13.146 9.636 1.00 81.69 96 SER A C 1
ATOM 795 O O . SER A 1 96 ? -15.394 13.554 9.274 1.00 81.69 96 SER A O 1
ATOM 797 N N . GLN A 1 97 ? -17.615 13.847 9.444 1.00 88.88 97 GLN A N 1
ATOM 798 C CA . GLN A 1 97 ? -17.670 15.162 8.798 1.00 88.88 97 GLN A CA 1
ATOM 799 C C . GLN A 1 97 ? -17.527 16.320 9.796 1.00 88.88 97 GLN A C 1
ATOM 801 O O . GLN A 1 97 ? -17.326 17.462 9.383 1.00 88.88 97 GLN A O 1
ATOM 806 N N . LEU A 1 98 ? -17.628 16.047 11.101 1.00 89.94 98 LEU A N 1
ATOM 807 C CA . LEU A 1 98 ? -17.514 17.071 12.134 1.00 89.94 98 LEU A CA 1
ATOM 808 C C . LEU A 1 98 ? -16.051 17.491 12.360 1.00 89.94 98 LEU A C 1
ATOM 810 O O . LEU A 1 98 ? -15.154 16.646 12.388 1.00 89.94 98 LEU A O 1
ATOM 814 N N . PRO A 1 99 ? -15.789 18.791 12.583 1.00 92.12 99 PRO A N 1
ATOM 815 C CA . PRO A 1 99 ? -14.456 19.265 12.920 1.00 92.12 99 PRO A CA 1
ATOM 816 C C . PRO A 1 99 ? -14.036 18.770 14.315 1.00 92.12 99 PRO A C 1
ATOM 818 O O . PRO A 1 99 ? -14.845 18.702 15.242 1.00 92.12 99 PRO A O 1
ATOM 821 N N . LEU A 1 100 ? -12.738 18.484 14.478 1.00 89.25 100 LEU A N 1
ATOM 822 C CA . LEU A 1 100 ? -12.132 17.988 15.724 1.00 89.25 100 LEU A CA 1
ATOM 823 C C . LEU A 1 100 ? -12.578 18.710 17.014 1.00 89.25 100 LEU A C 1
ATOM 825 O O . LEU A 1 100 ? -12.918 18.004 17.963 1.00 89.25 100 LEU A O 1
ATOM 829 N N . PRO A 1 101 ? -12.641 20.059 17.091 1.00 93.00 101 PRO A N 1
ATOM 830 C CA . PRO A 1 101 ? -13.064 20.736 18.321 1.00 93.00 101 PRO A CA 1
ATOM 831 C C . PRO A 1 101 ? -14.497 20.389 18.749 1.00 93.00 101 PRO A C 1
ATOM 833 O O . PRO A 1 101 ? -14.786 20.298 19.943 1.00 93.00 101 PRO A O 1
ATOM 836 N N . VAL A 1 102 ? -15.396 20.148 17.790 1.00 92.50 102 VAL A N 1
ATOM 837 C CA . VAL A 1 102 ? -16.789 19.778 18.081 1.00 92.50 102 VAL A CA 1
ATOM 838 C C . VAL A 1 102 ? -16.850 18.361 18.642 1.00 92.50 102 VAL A C 1
ATOM 840 O O . VAL A 1 102 ? -17.536 18.124 19.631 1.00 92.50 102 VAL A O 1
ATOM 843 N N . LEU A 1 103 ? -16.073 17.431 18.079 1.00 89.44 103 LEU A N 1
ATOM 844 C CA . LEU A 1 103 ? -15.973 16.068 18.606 1.00 89.44 103 LEU A CA 1
ATOM 845 C C . LEU A 1 103 ? -15.418 16.052 20.034 1.00 89.44 103 LEU A C 1
ATOM 847 O O . LEU A 1 103 ? -15.971 15.362 20.888 1.00 89.44 103 LEU A O 1
ATOM 851 N N . THR A 1 104 ? -14.379 16.843 20.326 1.00 88.38 104 THR A N 1
ATOM 852 C CA . THR A 1 104 ? -13.836 16.932 21.690 1.00 88.38 104 THR A CA 1
ATOM 853 C C . THR A 1 104 ? -14.854 17.490 22.676 1.00 88.38 104 THR A C 1
ATOM 855 O O . THR A 1 104 ? -14.960 16.969 23.780 1.00 88.38 104 THR A O 1
ATOM 858 N N . ALA A 1 105 ? -15.645 18.488 22.269 1.00 91.19 105 ALA A N 1
ATOM 859 C CA . ALA A 1 105 ? -16.699 19.044 23.108 1.00 91.19 105 ALA A CA 1
ATOM 860 C C . ALA A 1 105 ? -17.820 18.028 23.374 1.00 91.19 105 ALA A C 1
ATOM 862 O O . ALA A 1 105 ? -18.289 17.918 24.498 1.00 91.19 105 ALA A O 1
ATOM 863 N N . ILE A 1 106 ? -18.224 17.240 22.374 1.00 89.00 106 ILE A N 1
ATOM 864 C CA . ILE A 1 106 ? -19.240 16.192 22.554 1.00 89.00 106 ILE A CA 1
ATOM 865 C C . ILE A 1 106 ? -18.733 15.107 23.509 1.00 89.00 106 ILE A C 1
ATOM 867 O O . ILE A 1 106 ? -19.469 14.670 24.388 1.00 89.00 106 ILE A O 1
ATOM 871 N N . VAL A 1 107 ? -17.474 14.682 23.377 1.00 88.31 107 VAL A N 1
ATOM 872 C CA . VAL A 1 107 ? -16.890 13.663 24.263 1.00 88.31 107 VAL A CA 1
ATOM 873 C C . VAL A 1 107 ? -16.785 14.171 25.700 1.00 88.31 107 VAL A C 1
ATOM 875 O O . VAL A 1 107 ? -17.177 13.446 26.611 1.00 88.31 107 VAL A O 1
ATOM 878 N N . THR A 1 108 ? -16.327 15.410 25.921 1.00 89.38 108 THR A N 1
ATOM 879 C CA . THR A 1 108 ? -16.297 16.005 27.270 1.00 89.38 108 THR A CA 1
ATOM 880 C C . THR A 1 108 ? -17.700 16.242 27.824 1.00 89.38 108 THR A C 1
ATOM 882 O O . THR A 1 108 ? -17.917 16.199 29.038 1.00 89.38 108 THR A O 1
ATOM 885 N N . GLN A 1 109 ? -18.678 16.467 26.941 1.00 88.69 109 GLN A N 1
ATOM 886 C CA . GLN A 1 109 ? -20.071 16.581 27.335 1.00 88.69 109 GLN A CA 1
ATOM 887 C C . GLN A 1 109 ? -20.645 15.235 27.803 1.00 88.69 109 GLN A C 1
ATOM 889 O O . GLN A 1 109 ? -21.217 15.104 28.878 1.00 88.69 109 GLN A O 1
ATOM 894 N N . LEU A 1 110 ? -20.430 14.184 27.025 1.00 85.31 110 LEU A N 1
ATOM 895 C CA . LEU A 1 110 ? -20.891 12.850 27.386 1.00 85.31 110 LEU A CA 1
ATOM 896 C C . LEU A 1 110 ? -20.167 12.316 28.625 1.00 85.31 110 LEU A C 1
ATOM 898 O O . LEU A 1 110 ? -20.815 11.706 29.470 1.00 85.31 110 LEU A O 1
ATOM 902 N N . SER A 1 111 ? -18.869 12.601 28.791 1.00 81.94 111 SER A N 1
ATOM 903 C CA . SER A 1 111 ? -18.129 12.163 29.977 1.00 81.94 111 SER A CA 1
ATOM 904 C C . SER A 1 111 ? -18.689 12.762 31.265 1.00 81.94 111 SER A C 1
ATOM 906 O O . SER A 1 111 ? -18.764 12.057 32.261 1.00 81.94 111 SER A O 1
ATOM 908 N N . HIS A 1 112 ? -19.122 14.029 31.280 1.00 80.81 112 HIS A N 1
ATOM 909 C CA . HIS A 1 112 ? -19.714 14.588 32.503 1.00 80.81 112 HIS A CA 1
ATOM 910 C C . HIS A 1 112 ? -21.103 14.012 32.808 1.00 80.81 112 HIS A C 1
ATOM 912 O O . HIS A 1 112 ? -21.495 13.977 33.969 1.00 80.81 112 HIS A O 1
ATOM 918 N N . LEU A 1 113 ? -21.839 13.555 31.789 1.00 82.50 113 LEU A N 1
ATOM 919 C CA . LEU A 1 113 ? -23.149 12.924 31.969 1.00 82.50 113 LEU A CA 1
ATOM 920 C C . LEU A 1 113 ? -23.024 11.487 32.484 1.00 82.50 113 LEU A C 1
ATOM 922 O O . LEU A 1 113 ? -23.833 11.063 33.302 1.00 82.50 113 LEU A O 1
ATOM 926 N N . THR A 1 114 ? -22.019 10.738 32.024 1.00 72.12 114 THR A N 1
ATOM 927 C CA . THR A 1 114 ? -21.823 9.334 32.420 1.00 72.12 114 THR A CA 1
ATOM 928 C C . THR A 1 114 ? -21.019 9.171 33.709 1.00 72.12 114 THR A C 1
ATOM 930 O O . THR A 1 114 ? -21.121 8.133 34.347 1.00 72.12 114 THR A O 1
ATOM 933 N N . MET A 1 115 ? -20.239 10.176 34.118 1.00 58.50 115 MET A N 1
ATOM 934 C CA . MET A 1 115 ? -19.426 10.146 35.348 1.00 58.50 115 MET A CA 1
ATOM 935 C C . MET A 1 115 ? -20.174 10.682 36.586 1.00 58.50 115 MET A C 1
ATOM 937 O O . MET A 1 115 ? -19.547 11.107 37.553 1.00 58.50 115 MET A O 1
ATOM 941 N N . GLY A 1 116 ? -21.512 10.687 36.557 1.00 51.97 116 GLY A N 1
ATOM 942 C CA . GLY A 1 116 ? -22.370 10.986 37.713 1.00 51.97 116 GLY A CA 1
ATOM 943 C C . GLY A 1 116 ? -22.716 9.766 38.579 1.00 51.97 116 GLY A C 1
ATOM 944 O O . GLY A 1 116 ? -23.432 9.915 39.565 1.00 51.97 116 GLY A O 1
ATOM 945 N N . GLU A 1 117 ? -22.233 8.573 38.226 1.00 45.50 117 GLU A N 1
ATOM 946 C CA . GLU A 1 117 ? -22.453 7.330 38.969 1.00 45.50 117 GLU A CA 1
ATOM 947 C C . GLU A 1 117 ? -21.095 6.783 39.423 1.00 45.50 117 GLU A C 1
ATOM 949 O O . GLU A 1 117 ? -20.220 6.497 38.603 1.00 45.50 117 GLU A O 1
ATOM 954 N N . GLU A 1 118 ? -20.884 6.709 40.739 1.00 42.16 118 GLU A N 1
ATOM 955 C CA . GLU A 1 118 ? -19.634 6.215 41.310 1.00 42.16 118 GLU A CA 1
ATOM 956 C C . GLU A 1 118 ? -19.405 4.753 40.920 1.00 42.16 118 GLU A C 1
ATOM 958 O O . GLU A 1 118 ? -20.038 3.830 41.437 1.00 42.16 118 GLU A O 1
ATOM 963 N N . VAL A 1 119 ? -18.451 4.528 40.017 1.00 39.12 119 VAL A N 1
ATOM 964 C CA . VAL A 1 119 ? -17.902 3.199 39.782 1.00 39.12 119 VAL A CA 1
ATOM 965 C C . VAL A 1 119 ? -16.972 2.888 40.953 1.00 39.12 119 VAL A C 1
ATOM 967 O O . VAL A 1 119 ? -15.866 3.412 41.054 1.00 39.12 119 VAL A O 1
ATOM 970 N N . ASN A 1 120 ? -17.443 2.036 41.864 1.00 42.19 120 ASN A N 1
ATOM 971 C CA . ASN A 1 120 ? -16.633 1.396 42.896 1.00 42.19 120 ASN A CA 1
ATOM 972 C C . ASN A 1 120 ? -15.567 0.518 42.216 1.00 42.19 120 ASN A C 1
ATOM 974 O O . ASN A 1 120 ? -15.812 -0.639 41.865 1.00 42.19 120 ASN A O 1
ATOM 978 N N . GLU A 1 121 ? -14.388 1.088 41.979 1.00 36.03 121 GLU A N 1
ATOM 979 C CA . GLU A 1 121 ? -13.261 0.388 41.377 1.00 36.03 121 GLU A CA 1
ATOM 980 C C . GLU A 1 121 ? -12.617 -0.569 42.391 1.00 36.03 121 GLU A C 1
ATOM 982 O O . GLU A 1 121 ? -11.744 -0.213 43.182 1.00 36.03 121 GLU A O 1
ATOM 987 N N . LYS A 1 122 ? -13.012 -1.843 42.327 1.00 39.66 122 LYS A N 1
ATOM 988 C CA . LYS A 1 122 ? -12.138 -2.955 42.717 1.00 39.66 122 LYS A CA 1
ATOM 989 C C . LYS A 1 122 ? -11.858 -3.848 41.514 1.00 39.66 122 LYS A C 1
ATOM 991 O O . LYS A 1 122 ? -12.623 -4.757 41.219 1.00 39.66 122 LYS A O 1
ATOM 996 N N . SER A 1 123 ? -10.735 -3.613 40.843 1.00 26.72 123 SER A N 1
ATOM 997 C CA . SER A 1 123 ? -9.844 -4.649 40.282 1.00 26.72 123 SER A CA 1
ATOM 998 C C . SER A 1 123 ? -8.633 -3.985 39.613 1.00 26.72 123 SER A C 1
ATOM 1000 O O . SER A 1 123 ? -8.766 -3.002 38.896 1.00 26.72 123 SER A O 1
ATOM 1002 N N . GLY A 1 124 ? -7.434 -4.476 39.938 1.00 30.09 124 GLY A N 1
ATOM 1003 C CA . GLY A 1 124 ? -6.155 -3.815 39.664 1.00 30.09 124 GLY A CA 1
ATOM 1004 C C . GLY A 1 124 ? -5.554 -4.068 38.279 1.00 30.09 124 GLY A C 1
ATOM 1005 O O . GLY A 1 124 ? -5.898 -5.031 37.607 1.00 30.09 124 GLY A O 1
ATOM 1006 N N . HIS A 1 125 ? -4.588 -3.237 37.877 1.00 29.34 125 HIS A N 1
ATOM 1007 C CA . HIS A 1 125 ? -3.153 -3.521 38.042 1.00 29.34 125 HIS A CA 1
ATOM 1008 C C . HIS A 1 125 ? -2.280 -2.359 37.512 1.00 29.34 125 HIS A C 1
ATOM 1010 O O . HIS A 1 125 ? -2.357 -1.977 36.352 1.00 29.34 125 HIS A O 1
ATOM 1016 N N . THR A 1 126 ? -1.438 -1.840 38.412 1.00 37.09 126 THR A N 1
ATOM 1017 C CA . THR A 1 126 ? -0.098 -1.232 38.255 1.00 37.09 126 THR A CA 1
ATOM 1018 C C . THR A 1 126 ? 0.363 -0.707 36.885 1.00 37.09 126 THR A C 1
ATOM 1020 O O . THR A 1 126 ? 0.682 -1.478 35.983 1.00 37.09 126 THR A O 1
ATOM 1023 N N . SER A 1 127 ? 0.647 0.596 36.824 1.00 32.06 127 SER A N 1
ATOM 1024 C CA . SER A 1 127 ? 1.810 1.168 36.127 1.00 32.06 127 SER A CA 1
ATOM 1025 C C . SER A 1 127 ? 2.241 2.437 36.866 1.00 32.06 127 SER A C 1
ATOM 1027 O O . SER A 1 127 ? 1.408 3.246 37.260 1.00 32.06 127 SER A O 1
ATOM 1029 N N . ALA A 1 128 ? 3.534 2.532 37.162 1.00 47.22 128 ALA A N 1
ATOM 1030 C CA . ALA A 1 128 ? 4.125 3.545 38.023 1.00 47.22 128 ALA A CA 1
ATOM 1031 C C . ALA A 1 128 ? 4.107 4.939 37.377 1.00 47.22 128 ALA A C 1
ATOM 1033 O O . ALA A 1 128 ? 4.728 5.136 36.336 1.00 47.22 128 ALA A O 1
ATOM 1034 N N . GLU A 1 129 ? 3.491 5.914 38.046 1.00 40.41 129 GLU A N 1
ATOM 1035 C CA . GLU A 1 129 ? 3.658 7.336 37.745 1.00 40.41 129 GLU A CA 1
ATOM 1036 C C . GLU A 1 129 ? 4.102 8.075 39.014 1.00 40.41 129 GLU A C 1
ATOM 1038 O O .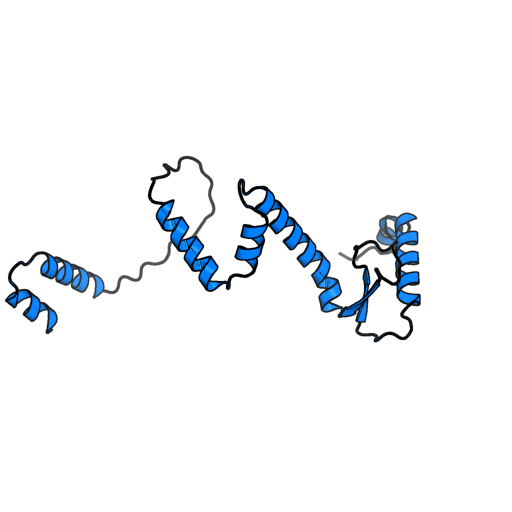 GLU A 1 129 ? 3.488 7.980 40.077 1.00 40.41 129 GLU A O 1
ATOM 1043 N N . LEU A 1 130 ? 5.246 8.753 38.905 1.00 37.25 130 LEU A N 1
ATOM 1044 C CA . LEU A 1 130 ? 5.855 9.580 39.947 1.00 37.25 130 LEU A CA 1
ATOM 1045 C C . LEU A 1 130 ? 4.896 10.703 40.384 1.00 37.25 130 LEU A C 1
ATOM 1047 O O . LEU A 1 130 ? 4.262 11.316 39.524 1.00 37.25 130 LEU A O 1
ATOM 1051 N N . PRO A 1 131 ? 4.824 11.052 41.684 1.00 41.94 131 PRO A N 1
ATOM 1052 C CA . PRO A 1 131 ? 3.917 12.099 42.136 1.00 41.94 131 PRO A CA 1
ATOM 1053 C C . PRO A 1 131 ? 4.377 13.483 41.639 1.00 41.94 131 PRO A C 1
ATOM 1055 O O . PRO A 1 131 ? 5.572 13.801 41.725 1.00 41.94 131 PRO A O 1
ATOM 1058 N N . PRO A 1 132 ? 3.461 14.349 41.164 1.00 45.31 132 PRO A N 1
ATOM 1059 C CA . PRO A 1 132 ? 3.813 15.712 40.796 1.00 45.31 132 PRO A CA 1
ATOM 1060 C C . PRO A 1 132 ? 4.221 16.508 42.043 1.00 45.31 132 PRO A C 1
ATOM 1062 O O . PRO A 1 132 ? 3.503 16.564 43.042 1.00 45.31 132 PRO A O 1
ATOM 1065 N N . LYS A 1 133 ? 5.400 17.137 41.979 1.00 43.81 133 LYS A N 1
ATOM 1066 C CA . LYS A 1 133 ? 5.921 18.035 43.019 1.00 43.81 133 LYS A CA 1
ATOM 1067 C C . LYS A 1 133 ? 4.948 19.201 43.225 1.00 43.81 133 LYS A C 1
ATOM 1069 O O . LYS A 1 133 ? 4.769 20.026 42.332 1.00 43.81 133 LYS A O 1
ATOM 1074 N N . GLY A 1 134 ? 4.343 19.277 44.408 1.00 40.66 134 GLY A N 1
ATOM 1075 C CA . GLY A 1 134 ? 3.494 20.395 44.803 1.00 40.66 134 GLY A CA 1
ATOM 1076 C C . GLY A 1 134 ? 4.298 21.690 44.919 1.00 40.66 134 GLY A C 1
ATOM 1077 O O . GLY A 1 134 ? 5.182 21.805 45.764 1.00 40.66 134 GLY A O 1
ATOM 1078 N N . PHE A 1 135 ? 3.975 22.682 44.090 1.00 39.28 135 PHE A N 1
ATOM 1079 C CA . PHE A 1 135 ? 4.384 24.067 44.310 1.00 39.28 135 PHE A CA 1
ATOM 1080 C C . PHE A 1 135 ? 3.462 24.680 45.372 1.00 39.28 135 PHE A C 1
ATOM 1082 O O . PHE A 1 135 ? 2.347 25.105 45.077 1.00 39.28 135 PHE A O 1
ATOM 1089 N N . SER A 1 136 ? 3.906 24.724 46.629 1.00 51.81 136 SER A N 1
ATOM 1090 C CA . SER A 1 136 ? 3.245 25.521 47.663 1.00 51.81 136 SER A CA 1
ATOM 1091 C C . SER A 1 136 ? 3.748 26.962 47.581 1.00 51.81 136 SER A C 1
ATOM 1093 O O . SER A 1 136 ? 4.811 27.275 48.117 1.00 51.81 136 SER A O 1
ATOM 1095 N N . HIS A 1 137 ? 3.009 27.847 46.909 1.00 49.16 137 HIS A N 1
ATOM 1096 C CA . HIS A 1 137 ? 3.268 29.282 47.030 1.00 49.16 137 HIS A CA 1
ATOM 1097 C C . HIS A 1 137 ? 2.723 29.778 48.384 1.00 49.16 137 HIS A C 1
ATOM 1099 O O . HIS A 1 137 ? 1.578 29.457 48.723 1.00 49.16 137 HIS A O 1
ATOM 1105 N N . PRO A 1 138 ? 3.508 30.533 49.176 1.00 55.16 138 PRO A N 1
ATOM 1106 C CA . PRO A 1 138 ? 3.122 30.963 50.525 1.00 55.16 138 PRO A CA 1
ATOM 1107 C C . PRO A 1 138 ? 1.852 31.834 50.548 1.00 55.16 138 PRO A C 1
ATOM 1109 O O . PRO A 1 138 ? 1.151 31.876 51.561 1.00 55.16 138 PRO A O 1
ATOM 1112 N N . ASP A 1 139 ? 1.496 32.441 49.415 1.00 59.03 139 ASP A N 1
ATOM 1113 C CA . ASP A 1 139 ? 0.354 33.352 49.297 1.00 59.03 139 ASP A CA 1
ATOM 1114 C C . ASP A 1 139 ? -0.982 32.649 49.026 1.00 59.03 139 ASP A C 1
ATOM 1116 O O . ASP A 1 139 ? -2.045 33.183 49.351 1.00 59.03 139 ASP A O 1
ATOM 1120 N N . ALA A 1 140 ? -0.961 31.404 48.535 1.00 58.00 140 ALA A N 1
ATOM 1121 C CA . ALA A 1 140 ? -2.184 30.657 48.237 1.00 58.00 140 ALA A CA 1
ATOM 1122 C C . ALA A 1 140 ? -3.001 30.360 49.507 1.00 58.00 140 ALA A C 1
ATOM 1124 O O . ALA A 1 140 ? -4.224 30.480 49.503 1.00 58.00 140 ALA A O 1
ATOM 1125 N N . LYS A 1 141 ? -2.332 30.054 50.630 1.00 63.75 141 LYS A N 1
ATOM 1126 C CA . LYS A 1 141 ? -3.006 29.791 51.914 1.00 63.75 141 LYS A CA 1
ATOM 1127 C C . LYS A 1 141 ? -3.696 31.037 52.474 1.00 63.75 141 LYS A C 1
ATOM 1129 O O . LYS A 1 141 ? -4.803 30.936 53.012 1.00 63.75 141 LYS A O 1
ATOM 1134 N N . LYS A 1 142 ? -3.078 32.214 52.317 1.00 64.75 142 LYS A N 1
ATOM 1135 C CA . LYS A 1 142 ? -3.678 33.493 52.729 1.00 64.75 142 LYS A CA 1
ATOM 1136 C C . LYS A 1 142 ? -4.921 33.798 51.896 1.00 64.75 142 LYS A C 1
ATOM 1138 O O . LYS A 1 142 ? -5.969 34.074 52.473 1.00 64.75 142 LYS A O 1
ATOM 1143 N N . LEU A 1 143 ? -4.839 33.630 50.574 1.00 61.66 143 LEU A N 1
ATOM 1144 C CA . LEU A 1 143 ? -5.969 33.837 49.663 1.00 61.66 143 LEU A CA 1
ATOM 1145 C C . LEU A 1 143 ? -7.139 32.890 49.954 1.00 61.66 143 LEU A C 1
ATOM 1147 O O . LEU A 1 143 ? -8.282 33.336 50.035 1.00 61.66 143 LEU A O 1
ATOM 1151 N N . THR A 1 144 ? -6.870 31.605 50.210 1.00 68.38 144 THR A N 1
ATOM 1152 C CA . THR A 1 144 ? -7.936 30.648 50.555 1.00 68.38 144 THR A CA 1
ATOM 1153 C C . THR A 1 144 ? -8.632 30.995 51.870 1.00 68.38 144 THR A C 1
ATOM 1155 O O . THR A 1 144 ? -9.854 30.875 51.974 1.00 68.38 144 THR A O 1
ATOM 1158 N N . SER A 1 145 ? -7.879 31.477 52.864 1.00 73.00 145 SER A N 1
ATOM 1159 C CA . SER A 1 145 ? -8.436 31.899 54.152 1.00 73.00 145 SER A CA 1
ATOM 1160 C 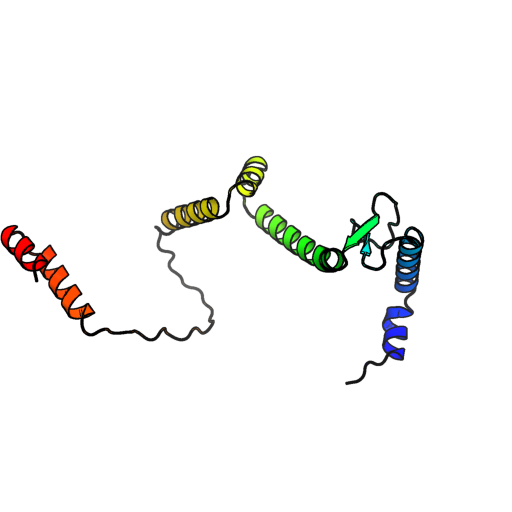C . SER A 1 145 ? -9.322 33.137 53.987 1.00 73.00 145 SER A C 1
ATOM 1162 O O . SER A 1 145 ? -10.467 33.146 54.448 1.00 73.00 145 SER A O 1
ATOM 1164 N N . LEU A 1 146 ? -8.843 34.134 53.236 1.00 69.44 146 LEU A N 1
ATOM 1165 C CA . LEU A 1 146 ? -9.550 35.391 52.986 1.00 69.44 146 LEU A CA 1
ATOM 1166 C C . LEU A 1 146 ? -10.844 35.165 52.184 1.00 69.44 146 LEU A C 1
ATOM 1168 O O . LEU A 1 146 ? -11.901 35.678 52.557 1.00 69.44 146 LEU A O 1
ATOM 1172 N N . MET A 1 147 ? -10.801 34.292 51.170 1.00 69.12 147 MET A N 1
ATOM 1173 C CA . MET A 1 147 ? -11.990 33.849 50.432 1.00 69.12 147 MET A CA 1
ATOM 1174 C C . MET A 1 147 ? -12.989 33.125 51.338 1.00 69.12 147 MET A C 1
ATOM 1176 O O . MET A 1 147 ? -14.180 33.430 51.306 1.00 69.12 147 MET A O 1
ATOM 1180 N N . SER A 1 148 ? -12.530 32.204 52.193 1.00 74.31 148 SER A N 1
ATOM 1181 C CA . SER A 1 148 ? -13.426 31.490 53.113 1.00 74.31 148 SER A CA 1
ATOM 1182 C C . SER A 1 148 ? -14.154 32.445 54.067 1.00 74.31 148 SER A C 1
ATOM 1184 O O . SER A 1 148 ? -15.345 32.272 54.349 1.00 74.31 148 SER A O 1
ATOM 1186 N N . HIS A 1 149 ? -13.461 33.497 54.515 1.00 69.62 149 HIS A N 1
ATOM 1187 C CA . HIS A 1 149 ? -14.026 34.493 55.408 1.00 69.62 149 HIS A CA 1
ATOM 1188 C C . HIS A 1 149 ? -15.019 35.408 54.677 1.00 69.62 149 HIS A C 1
ATOM 1190 O O . HIS A 1 149 ? -16.091 35.695 55.219 1.00 69.62 149 HIS A O 1
ATOM 1196 N N . TYR A 1 150 ? -14.722 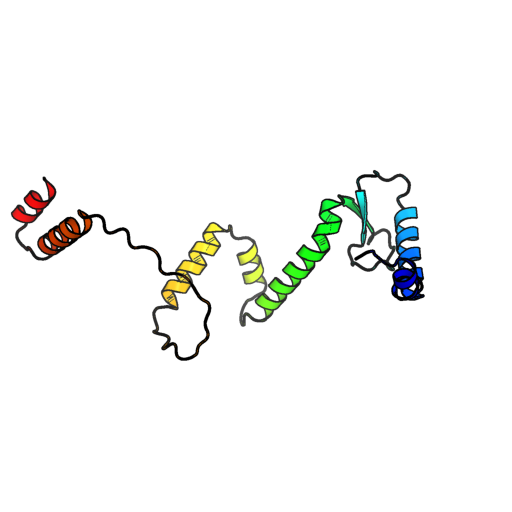35.793 53.432 1.00 75.88 150 TYR A N 1
ATOM 1197 C CA . TYR A 1 150 ? -15.625 36.561 52.573 1.00 75.88 150 TYR A CA 1
ATOM 1198 C C . TYR A 1 150 ? -16.982 35.862 52.404 1.00 75.88 150 TYR A C 1
ATOM 1200 O O . TYR A 1 150 ? -18.029 36.480 52.618 1.00 75.88 150 TYR A O 1
ATOM 1208 N N . PHE A 1 151 ? -16.981 34.557 52.106 1.00 73.81 151 PHE A N 1
ATOM 1209 C CA . PHE A 1 151 ? -18.214 33.795 51.881 1.00 73.81 151 PHE A CA 1
ATOM 1210 C C . PHE A 1 151 ? -19.050 33.577 53.149 1.00 73.81 151 PHE A C 1
ATOM 1212 O O . PHE A 1 151 ? -20.274 33.483 53.055 1.00 73.81 151 PHE A O 1
ATOM 1219 N N . LYS A 1 152 ? -18.431 33.551 54.336 1.00 76.44 152 LYS A N 1
ATOM 1220 C CA . LYS A 1 152 ? -19.150 33.389 55.613 1.00 76.44 152 LYS A CA 1
ATOM 1221 C C . LYS A 1 152 ? -19.787 34.676 56.142 1.00 76.44 152 LYS A C 1
ATOM 1223 O O . LYS A 1 152 ? -20.735 34.599 56.923 1.00 76.44 152 LYS A O 1
ATOM 1228 N N . THR A 1 153 ? -19.309 35.856 55.746 1.00 73.56 153 THR A N 1
ATOM 1229 C CA . THR A 1 153 ? -19.891 37.119 56.234 1.00 73.56 153 THR A CA 1
ATOM 1230 C C . THR A 1 153 ? -21.177 37.476 55.480 1.00 73.56 153 THR A C 1
ATOM 1232 O O . THR A 1 153 ? -21.251 37.384 54.256 1.00 73.56 153 THR A O 1
ATOM 1235 N N . LYS A 1 154 ? -22.215 37.911 56.207 1.00 69.81 154 LYS A N 1
ATOM 1236 C CA . LYS A 1 154 ? -23.488 38.386 55.623 1.00 69.81 154 LYS A CA 1
ATOM 1237 C C . LYS A 1 154 ? -23.582 39.916 55.524 1.00 69.81 154 LYS A C 1
ATOM 1239 O O . LYS A 1 154 ? -24.499 40.425 54.892 1.00 69.81 154 LYS A O 1
ATOM 1244 N N . ASN A 1 155 ? -22.618 40.644 56.094 1.00 71.75 155 ASN A N 1
ATOM 1245 C CA . ASN A 1 155 ? -22.583 42.107 56.081 1.00 71.75 155 ASN A CA 1
ATOM 1246 C C . ASN A 1 155 ? -21.963 42.634 54.770 1.00 71.75 155 ASN A C 1
ATOM 1248 O O . ASN A 1 155 ? -20.768 42.434 54.544 1.00 71.75 155 ASN A O 1
ATOM 1252 N N . PRO A 1 156 ? -22.717 43.354 53.918 1.00 69.88 156 PRO A N 1
ATOM 1253 C CA . PRO A 1 156 ? -22.253 43.742 52.582 1.00 69.88 156 PRO A CA 1
ATOM 1254 C C . PRO A 1 156 ? -21.115 44.775 52.608 1.00 69.88 156 PRO A C 1
ATOM 1256 O O . PRO A 1 156 ? -20.264 44.773 51.724 1.00 69.88 156 PRO A O 1
ATOM 1259 N N . ARG A 1 157 ? -21.038 45.617 53.648 1.00 68.50 157 ARG A N 1
ATOM 1260 C CA . ARG A 1 157 ? -19.959 46.611 53.807 1.00 68.50 157 ARG A CA 1
ATOM 1261 C C . ARG A 1 157 ? -18.583 45.975 54.044 1.00 68.50 157 ARG A C 1
ATOM 1263 O O . ARG A 1 157 ? -17.598 46.459 53.502 1.00 68.50 157 ARG A O 1
ATOM 1270 N N . LEU A 1 158 ? -18.525 44.866 54.788 1.00 63.94 158 LEU A N 1
ATOM 1271 C CA . LEU A 1 158 ? -17.275 44.141 55.061 1.00 63.94 158 LEU A CA 1
ATOM 1272 C C . LEU A 1 158 ? -16.770 43.376 53.831 1.00 63.94 158 LEU A C 1
ATOM 1274 O O . LEU A 1 158 ? -15.566 43.277 53.622 1.00 63.94 158 LEU A O 1
ATOM 1278 N N . LYS A 1 159 ? -17.681 42.909 52.969 1.00 67.12 159 LYS A N 1
ATOM 1279 C CA . LYS A 1 159 ? -17.329 42.293 51.682 1.00 67.12 159 LYS A CA 1
ATOM 1280 C C . LYS A 1 159 ? -16.611 43.261 50.746 1.00 67.12 159 LYS A C 1
ATOM 1282 O O . LYS A 1 159 ? -15.678 42.860 50.067 1.00 67.12 159 LYS A O 1
ATOM 1287 N N . ILE A 1 160 ? -17.043 44.522 50.716 1.00 68.19 160 ILE A N 1
ATOM 1288 C CA . ILE A 1 160 ? -16.448 45.549 49.849 1.00 68.19 160 ILE A CA 1
ATOM 1289 C C . ILE A 1 160 ? -15.064 45.970 50.364 1.00 68.19 160 ILE A C 1
ATOM 1291 O O . ILE A 1 160 ? -14.178 46.216 49.554 1.00 68.19 160 ILE A O 1
ATOM 1295 N N . ALA A 1 161 ? -14.863 46.020 51.685 1.00 66.69 161 ALA A N 1
ATOM 1296 C CA . ALA A 1 161 ? -13.560 46.320 52.281 1.00 66.69 161 ALA A CA 1
ATOM 1297 C C . ALA A 1 161 ? -12.517 45.225 51.983 1.00 66.69 161 ALA A C 1
ATOM 1299 O O . ALA A 1 161 ? -11.409 45.542 51.578 1.00 66.69 161 ALA A O 1
ATOM 1300 N N . LEU A 1 162 ? -12.901 43.944 52.071 1.00 62.50 162 LEU A N 1
ATOM 1301 C CA . LEU A 1 162 ? -12.026 42.793 51.777 1.00 62.50 162 LEU A CA 1
ATOM 1302 C C . LEU A 1 162 ? -11.625 42.647 50.296 1.00 62.50 162 LEU A C 1
ATOM 1304 O O . LEU A 1 162 ? -10.825 41.777 49.970 1.00 62.50 162 LEU A O 1
ATOM 1308 N N . LEU A 1 163 ? -12.207 43.450 49.402 1.00 63.41 163 LEU A N 1
ATOM 1309 C CA . LEU A 1 163 ? -11.916 43.458 47.965 1.00 63.41 163 LEU A CA 1
ATOM 1310 C C . LEU A 1 163 ? -11.052 44.659 47.535 1.00 63.41 163 LEU A C 1
ATOM 1312 O O . LEU A 1 163 ? -10.799 44.803 46.342 1.00 63.41 163 LEU A O 1
ATOM 1316 N N . ARG A 1 164 ? -10.673 45.554 48.461 1.00 59.25 164 ARG A N 1
ATOM 1317 C CA . ARG A 1 164 ? -9.986 46.823 48.153 1.00 59.25 164 ARG A CA 1
ATOM 1318 C C . ARG A 1 164 ? -8.526 46.913 48.618 1.00 59.25 164 ARG A C 1
ATOM 1320 O O . ARG A 1 164 ? -7.925 47.951 48.356 1.00 59.25 164 ARG A O 1
ATOM 1327 N N . ASP A 1 165 ? -7.978 45.859 49.219 1.00 55.22 165 ASP A N 1
ATOM 1328 C CA . ASP A 1 165 ? -6.554 45.739 49.580 1.00 55.22 165 ASP A CA 1
ATOM 1329 C C . ASP A 1 165 ? -5.816 44.766 48.647 1.00 55.22 165 ASP A C 1
ATOM 1331 O O . ASP A 1 165 ? -6.426 43.736 48.267 1.00 55.22 165 ASP A O 1
#

Radius of gyration: 31.61 Å; chains: 1; bounding box: 53×67×75 Å

Sequence (165 aa):
MSRNYKKEYETYHSKPEQKIRRAARNAARAKFKDADPNKDVHHKDNNPLNNDKNNLSLVTQHYNRREPRLREEAKDVKKLLSKVKGLSKQQAVLLSQLPLPVLTAIVTQLSHLTMGEEVNEKSGHTSAELPPKGFSHPDAKKLTSLMSHYFKTKNPRLKIALLRD

InterPro domains:
  IPR044925 His-Me finger s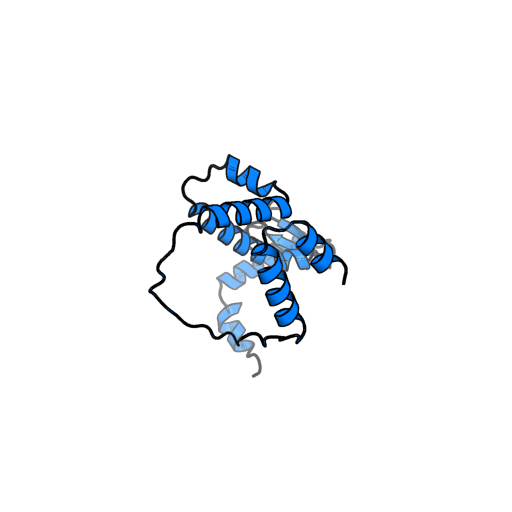uperfamily [SSF54060] (14-67)

Organism: NCBI:txid408172